Protein AF-A0A0R3MCL2-F1 (afdb_monomer_lite)

Organism: NCBI:txid722472

Structure (mmCIF, N/CA/C/O backbone):
data_AF-A0A0R3MCL2-F1
#
_entry.id   AF-A0A0R3MCL2-F1
#
loop_
_atom_site.group_PDB
_atom_site.id
_atom_site.type_symbol
_atom_site.label_atom_id
_atom_site.label_alt_id
_atom_site.label_comp_id
_atom_site.label_asym_id
_atom_site.label_entity_id
_atom_site.label_seq_id
_atom_site.pdbx_PDB_ins_code
_atom_site.Cartn_x
_atom_site.Cartn_y
_atom_site.Cartn_z
_atom_site.occupancy
_atom_site.B_iso_or_equiv
_atom_site.auth_seq_id
_atom_site.auth_comp_id
_atom_site.auth_asym_id
_atom_site.auth_atom_id
_atom_site.pdbx_PDB_model_num
ATOM 1 N N . MET A 1 1 ? 16.991 -19.448 0.692 1.00 24.95 1 MET A N 1
ATOM 2 C CA . MET A 1 1 ? 15.845 -19.066 1.542 1.00 24.95 1 MET A CA 1
ATOM 3 C C . MET A 1 1 ? 16.206 -17.739 2.185 1.00 24.95 1 MET A C 1
ATOM 5 O O . MET A 1 1 ? 17.147 -17.717 2.964 1.00 24.95 1 MET A O 1
ATOM 9 N N . TRP A 1 2 ? 15.559 -16.641 1.797 1.00 28.78 2 TRP A N 1
ATOM 10 C CA . TRP A 1 2 ? 15.834 -15.316 2.358 1.00 28.78 2 TRP A CA 1
ATOM 11 C C . TRP A 1 2 ? 14.589 -14.880 3.131 1.00 28.78 2 TRP A C 1
ATOM 13 O O . TRP A 1 2 ? 13.541 -14.664 2.535 1.00 28.78 2 TRP A O 1
ATOM 23 N N . ALA A 1 3 ? 14.677 -14.833 4.459 1.00 31.16 3 ALA A N 1
ATOM 24 C CA . ALA A 1 3 ? 13.615 -14.290 5.297 1.00 31.16 3 ALA A CA 1
ATOM 25 C C . ALA A 1 3 ? 13.837 -12.780 5.427 1.00 31.16 3 ALA A C 1
ATOM 27 O O . ALA A 1 3 ? 14.889 -12.356 5.909 1.00 31.16 3 ALA A O 1
ATOM 28 N N . TYR A 1 4 ? 12.871 -11.972 4.989 1.00 39.53 4 TYR A N 1
ATOM 29 C CA . TYR A 1 4 ? 12.877 -10.540 5.268 1.00 39.53 4 TYR A CA 1
ATOM 30 C C . TYR A 1 4 ? 12.605 -10.350 6.764 1.00 39.53 4 TYR A C 1
ATOM 32 O O . TYR A 1 4 ? 11.496 -10.591 7.231 1.00 39.53 4 TYR A O 1
ATOM 40 N N . ARG A 1 5 ? 13.638 -9.989 7.530 1.00 33.69 5 ARG A N 1
ATOM 41 C CA . ARG A 1 5 ? 13.553 -9.723 8.971 1.00 33.69 5 ARG A CA 1
ATOM 42 C C . ARG A 1 5 ? 13.703 -8.215 9.162 1.00 33.69 5 ARG A C 1
ATOM 44 O O . ARG A 1 5 ? 14.711 -7.670 8.708 1.00 33.69 5 ARG A O 1
ATOM 51 N N . SER A 1 6 ? 12.725 -7.536 9.767 1.00 37.50 6 SER A N 1
ATOM 52 C CA . SER A 1 6 ? 12.848 -6.101 10.057 1.00 37.50 6 SER A CA 1
ATOM 53 C C . SER A 1 6 ? 13.941 -5.860 11.114 1.00 37.50 6 SER A C 1
ATOM 55 O O . SER A 1 6 ? 13.970 -6.497 12.168 1.00 37.50 6 SER A O 1
ATOM 57 N N . GLY A 1 7 ? 14.920 -5.015 10.779 1.00 40.88 7 GLY A N 1
ATOM 58 C CA . GLY A 1 7 ? 16.130 -4.732 11.561 1.00 40.88 7 GLY A CA 1
ATOM 59 C C . GLY A 1 7 ? 17.170 -3.987 10.714 1.00 40.88 7 GLY A C 1
ATOM 60 O O . GLY A 1 7 ? 16.953 -3.781 9.524 1.00 40.88 7 GLY A O 1
ATOM 61 N N . GLN A 1 8 ? 18.309 -3.588 11.296 1.00 35.78 8 GLN A N 1
ATOM 62 C CA . GLN A 1 8 ? 19.406 -2.895 10.580 1.00 35.78 8 GLN A CA 1
ATOM 63 C C . GLN A 1 8 ? 19.911 -3.629 9.315 1.00 35.78 8 GLN A C 1
ATOM 65 O O . GLN A 1 8 ? 20.561 -2.998 8.486 1.00 35.78 8 GLN A O 1
ATOM 70 N N . ASP A 1 9 ? 19.537 -4.902 9.139 1.00 39.53 9 ASP A N 1
ATOM 71 C CA . ASP A 1 9 ? 19.929 -5.784 8.036 1.00 39.53 9 ASP A CA 1
ATOM 72 C C . ASP A 1 9 ? 18.785 -6.139 7.060 1.00 39.53 9 ASP A C 1
ATOM 74 O O . ASP A 1 9 ? 18.935 -7.040 6.232 1.00 39.53 9 ASP A O 1
ATOM 78 N N . SER A 1 10 ? 17.623 -5.472 7.122 1.00 44.84 10 SER A N 1
ATOM 79 C CA . SER A 1 10 ? 16.585 -5.669 6.099 1.00 44.84 10 SER A CA 1
ATOM 80 C C . SER A 1 10 ? 17.105 -5.190 4.740 1.00 44.84 10 SER A C 1
ATOM 82 O O . SER A 1 10 ? 17.538 -4.035 4.642 1.00 44.84 10 SER A O 1
ATOM 84 N N . PRO A 1 11 ? 17.068 -6.011 3.670 1.00 49.28 11 PRO A N 1
ATOM 85 C CA . PRO A 1 11 ? 17.478 -5.540 2.357 1.00 49.28 11 PRO A CA 1
ATOM 86 C C . PRO A 1 11 ? 16.621 -4.332 1.989 1.00 49.28 11 PRO A C 1
ATOM 88 O O . PRO A 1 11 ? 15.391 -4.384 2.053 1.00 49.28 11 PRO A O 1
ATOM 91 N N . GLN A 1 12 ? 17.283 -3.227 1.636 1.00 66.25 12 GLN A N 1
ATOM 92 C CA . GLN A 1 12 ? 16.587 -2.008 1.247 1.00 66.25 12 GLN A CA 1
ATOM 93 C C . GLN A 1 12 ? 15.578 -2.328 0.127 1.00 66.25 12 GLN A C 1
ATOM 95 O O . GLN A 1 12 ? 15.849 -3.207 -0.693 1.00 66.25 12 GLN A O 1
ATOM 100 N N . PRO A 1 13 ? 14.438 -1.625 0.043 1.00 68.94 13 PRO A N 1
ATOM 101 C CA . PRO A 1 13 ? 13.354 -1.918 -0.905 1.00 68.94 13 PRO A CA 1
ATOM 102 C C . PRO A 1 13 ? 13.840 -2.108 -2.343 1.00 68.94 13 PRO A C 1
ATOM 104 O O . PRO A 1 13 ? 13.400 -3.014 -3.044 1.00 68.94 13 PRO A O 1
ATOM 107 N N . VAL A 1 14 ? 14.824 -1.297 -2.738 1.00 72.56 14 VAL A N 1
ATOM 108 C CA . VAL A 1 14 ? 15.525 -1.375 -4.022 1.00 72.56 14 VAL A CA 1
ATOM 109 C C . VAL A 1 14 ? 16.235 -2.718 -4.215 1.00 72.56 14 VAL A C 1
ATOM 111 O O . VAL A 1 14 ? 16.124 -3.320 -5.277 1.00 72.56 14 VAL A O 1
ATOM 114 N N . ALA A 1 15 ? 16.955 -3.207 -3.203 1.00 72.19 15 ALA A N 1
ATOM 115 C CA . ALA A 1 15 ? 17.651 -4.488 -3.260 1.00 72.19 15 ALA A CA 1
ATOM 116 C C . ALA A 1 15 ? 16.665 -5.660 -3.355 1.00 72.19 15 ALA A C 1
ATOM 118 O O . ALA A 1 15 ? 16.878 -6.555 -4.166 1.00 72.19 15 ALA A O 1
ATOM 119 N N . ALA A 1 16 ? 15.567 -5.632 -2.593 1.00 72.94 16 ALA A N 1
ATOM 120 C CA . ALA A 1 16 ? 14.540 -6.673 -2.650 1.00 72.94 16 ALA A CA 1
ATOM 121 C C . ALA A 1 16 ? 13.877 -6.751 -4.038 1.00 72.94 16 ALA A C 1
ATOM 123 O O . ALA A 1 16 ? 13.824 -7.822 -4.640 1.00 72.94 16 ALA A O 1
ATOM 124 N N . VAL A 1 17 ? 13.444 -5.608 -4.582 1.00 74.88 17 VAL A N 1
ATOM 125 C CA . VAL A 1 17 ? 12.846 -5.535 -5.926 1.00 74.88 17 VAL A CA 1
ATOM 126 C C . VAL A 1 17 ? 13.866 -5.916 -7.004 1.00 74.88 17 VAL A C 1
ATOM 128 O O . VAL A 1 17 ? 13.544 -6.650 -7.936 1.00 74.88 17 VAL A O 1
ATOM 131 N N . ARG A 1 18 ? 15.128 -5.491 -6.877 1.00 80.69 18 ARG A N 1
ATOM 132 C CA . ARG A 1 18 ? 16.181 -5.884 -7.821 1.00 80.69 18 ARG A CA 1
ATOM 133 C C . ARG A 1 18 ? 16.399 -7.395 -7.817 1.00 80.69 18 ARG A C 1
ATOM 135 O O . ARG A 1 18 ? 16.460 -7.979 -8.890 1.00 80.69 18 ARG A O 1
ATOM 142 N N . LEU A 1 19 ? 16.497 -8.021 -6.641 1.00 77.12 19 LEU A N 1
ATOM 143 C CA . LEU A 1 19 ? 16.705 -9.467 -6.499 1.00 77.12 19 LEU A CA 1
ATOM 144 C C . LEU A 1 19 ? 15.541 -10.285 -7.067 1.00 77.12 19 LEU A C 1
ATOM 146 O O . LEU A 1 19 ? 15.783 -11.324 -7.672 1.00 77.12 19 LEU A O 1
ATOM 150 N N . ALA A 1 20 ? 14.304 -9.799 -6.948 1.00 74.94 20 ALA A N 1
ATOM 151 C CA . ALA A 1 20 ? 13.146 -10.437 -7.572 1.00 74.94 20 ALA A CA 1
ATOM 152 C C . ALA A 1 20 ? 13.234 -10.490 -9.106 1.00 74.94 20 ALA A C 1
ATOM 154 O O . ALA A 1 20 ? 12.692 -11.397 -9.712 1.00 74.94 20 ALA A O 1
ATOM 155 N N . GLY A 1 21 ? 13.987 -9.597 -9.753 1.00 76.06 21 GLY A N 1
ATOM 156 C CA . GLY A 1 21 ? 14.222 -9.691 -11.200 1.00 76.06 21 GLY A CA 1
ATOM 157 C C . GLY A 1 21 ? 15.037 -10.920 -11.628 1.00 76.06 21 GLY A C 1
ATOM 158 O O . GLY A 1 21 ? 15.077 -11.235 -12.813 1.00 76.06 21 GLY A O 1
ATOM 159 N N . TRP A 1 22 ? 15.689 -11.607 -10.683 1.00 75.12 22 TRP A N 1
ATOM 160 C CA . TRP A 1 22 ? 16.523 -12.786 -10.939 1.00 75.12 22 TRP A CA 1
ATOM 161 C C . TRP A 1 22 ? 15.763 -14.109 -10.768 1.00 75.12 22 TRP A C 1
ATOM 163 O O . TRP A 1 22 ? 16.343 -15.170 -11.000 1.00 75.12 22 TRP A O 1
ATOM 173 N N . SER A 1 23 ? 14.498 -14.076 -10.336 1.00 70.31 23 SER A N 1
ATOM 174 C CA . SER A 1 23 ? 13.636 -15.260 -10.285 1.00 70.31 23 SER A CA 1
ATOM 175 C C . SER A 1 23 ? 12.957 -15.516 -11.637 1.00 70.31 23 SER A C 1
ATOM 177 O O . SER A 1 23 ? 13.114 -14.761 -12.602 1.00 70.31 23 SER A O 1
ATOM 179 N N . TRP A 1 24 ? 12.197 -16.609 -11.726 1.00 58.78 24 TRP A N 1
ATOM 180 C CA . TRP A 1 24 ? 11.402 -16.933 -12.905 1.00 58.78 24 TRP A CA 1
ATOM 181 C C . TRP A 1 24 ? 9.947 -17.233 -12.510 1.00 58.78 24 TRP A C 1
ATOM 183 O O . TRP A 1 24 ? 9.725 -18.232 -11.818 1.00 58.78 24 TRP A O 1
ATOM 193 N N . PRO A 1 25 ? 8.955 -16.437 -12.964 1.00 71.06 25 PRO A N 1
ATOM 194 C CA . PRO A 1 25 ? 9.074 -15.214 -13.774 1.00 71.06 25 PRO A CA 1
ATOM 195 C C . PRO A 1 25 ? 9.399 -13.953 -12.938 1.00 71.06 25 PRO A C 1
ATOM 197 O O . PRO A 1 25 ? 8.593 -13.498 -12.131 1.00 71.06 25 PRO A O 1
ATOM 200 N N . GLY A 1 26 ? 10.558 -13.327 -13.181 1.00 78.06 26 GLY A N 1
ATOM 201 C CA . GLY A 1 26 ? 11.050 -12.209 -12.359 1.00 78.06 26 GLY A CA 1
ATOM 202 C C . GLY A 1 26 ? 10.246 -10.906 -12.442 1.00 78.06 26 GLY A C 1
ATOM 203 O O . GLY A 1 26 ? 10.186 -10.154 -11.472 1.00 78.06 26 GLY A O 1
ATOM 204 N N . ALA A 1 27 ? 9.581 -10.630 -13.569 1.00 81.56 27 ALA A N 1
ATOM 205 C CA . ALA A 1 27 ? 8.750 -9.430 -13.714 1.00 81.56 27 ALA A CA 1
ATOM 206 C C . ALA A 1 27 ? 7.495 -9.479 -12.823 1.00 81.56 27 ALA A C 1
ATOM 208 O O . ALA A 1 27 ? 7.149 -8.488 -12.178 1.00 81.56 27 ALA A O 1
ATOM 209 N N . ASP A 1 28 ? 6.845 -10.641 -12.739 1.00 80.50 28 ASP A N 1
ATOM 210 C CA . ASP A 1 28 ? 5.677 -10.829 -11.874 1.00 80.50 28 ASP A CA 1
ATOM 211 C C . ASP A 1 28 ? 6.069 -10.702 -10.404 1.00 80.50 28 ASP A C 1
ATOM 213 O O . ASP A 1 28 ? 5.355 -10.071 -9.615 1.00 80.50 28 ASP A O 1
ATOM 217 N N . ASP A 1 29 ? 7.249 -11.222 -10.066 1.00 79.56 29 ASP A N 1
ATOM 218 C CA . ASP A 1 29 ? 7.783 -11.153 -8.720 1.00 79.56 29 ASP A CA 1
ATOM 219 C C . ASP A 1 29 ? 8.123 -9.701 -8.317 1.00 79.56 29 ASP A C 1
ATOM 221 O O . ASP A 1 29 ? 7.756 -9.223 -7.238 1.00 79.56 29 ASP A O 1
ATOM 225 N N . GLN A 1 30 ? 8.735 -8.930 -9.219 1.00 83.62 30 GLN A N 1
ATOM 226 C CA . GLN A 1 30 ? 8.955 -7.493 -9.025 1.00 83.62 30 GLN A CA 1
ATOM 227 C C . GLN A 1 30 ? 7.644 -6.730 -8.822 1.00 83.62 30 GLN A C 1
ATOM 229 O O . GLN A 1 30 ? 7.525 -5.927 -7.891 1.00 83.62 30 GLN A O 1
ATOM 234 N N . ALA A 1 31 ? 6.645 -6.996 -9.663 1.00 85.81 31 ALA A N 1
ATOM 235 C CA . ALA A 1 31 ? 5.350 -6.338 -9.586 1.00 85.81 31 ALA A CA 1
ATOM 236 C C . ALA A 1 31 ? 4.621 -6.675 -8.277 1.00 85.81 31 ALA A C 1
ATOM 238 O O . ALA A 1 31 ? 4.026 -5.801 -7.646 1.00 85.81 31 ALA A O 1
ATOM 239 N N . ALA A 1 32 ? 4.677 -7.927 -7.825 1.00 81.31 32 ALA A N 1
ATOM 240 C CA . ALA A 1 32 ? 4.034 -8.332 -6.585 1.00 81.31 32 ALA A CA 1
ATOM 241 C C . ALA A 1 32 ? 4.710 -7.709 -5.349 1.00 81.31 32 ALA A C 1
ATOM 243 O O . ALA A 1 32 ? 4.002 -7.254 -4.448 1.00 81.31 32 ALA A O 1
ATOM 244 N N . LEU A 1 33 ? 6.041 -7.562 -5.340 1.00 78.81 33 LEU A N 1
ATOM 245 C CA . LEU A 1 33 ? 6.742 -6.822 -4.283 1.00 78.81 33 LEU A CA 1
ATOM 246 C C . LEU A 1 33 ? 6.409 -5.335 -4.267 1.00 78.81 33 LEU A C 1
ATOM 248 O O . LEU A 1 33 ? 6.171 -4.778 -3.195 1.00 78.81 33 LEU A O 1
ATOM 252 N N . LEU A 1 34 ? 6.345 -4.699 -5.437 1.00 84.19 34 LEU A N 1
ATOM 253 C CA . LEU A 1 34 ? 5.928 -3.302 -5.543 1.00 84.19 34 LEU A CA 1
ATOM 254 C C . LEU A 1 34 ? 4.514 -3.118 -4.980 1.00 84.19 34 LEU A C 1
ATOM 256 O O . LEU A 1 34 ? 4.290 -2.243 -4.145 1.00 84.19 34 LEU A O 1
ATOM 260 N N . ARG A 1 35 ? 3.567 -3.988 -5.357 1.00 86.50 35 ARG A N 1
ATOM 261 C CA . ARG A 1 35 ? 2.195 -3.947 -4.825 1.00 86.50 35 ARG A CA 1
ATOM 262 C C . ARG A 1 35 ? 2.146 -4.175 -3.313 1.00 86.50 35 ARG A C 1
ATOM 264 O O . ARG A 1 35 ? 1.411 -3.462 -2.631 1.00 86.50 35 ARG A O 1
ATOM 271 N N . ALA A 1 36 ? 2.938 -5.107 -2.781 1.00 79.06 36 ALA A N 1
ATOM 272 C CA . ALA A 1 36 ? 3.031 -5.350 -1.342 1.00 79.06 36 ALA A CA 1
ATOM 273 C C . ALA A 1 36 ? 3.560 -4.119 -0.587 1.00 79.06 36 ALA A C 1
ATOM 275 O O . ALA A 1 36 ? 2.983 -3.728 0.425 1.00 79.06 36 ALA A O 1
ATOM 276 N N . GLN A 1 37 ? 4.598 -3.455 -1.105 1.00 78.25 37 GLN A N 1
ATOM 277 C CA . GLN A 1 37 ? 5.137 -2.223 -0.518 1.00 78.25 37 GLN A CA 1
ATOM 278 C C . GLN A 1 37 ? 4.111 -1.085 -0.516 1.00 78.25 37 GLN A C 1
ATOM 280 O O . GLN A 1 37 ? 3.939 -0.410 0.503 1.00 78.25 37 GLN A O 1
ATOM 285 N N . ILE A 1 38 ? 3.392 -0.895 -1.627 1.00 85.31 38 ILE A N 1
ATOM 286 C CA . ILE A 1 38 ? 2.327 0.112 -1.725 1.00 85.31 38 ILE A CA 1
ATOM 287 C C . ILE A 1 38 ? 1.216 -0.200 -0.717 1.00 85.31 38 ILE A C 1
ATOM 289 O O . ILE A 1 38 ? 0.793 0.685 0.026 1.00 85.31 38 ILE A O 1
ATOM 293 N N . PHE A 1 39 ? 0.777 -1.457 -0.641 1.00 83.81 39 PHE A N 1
ATOM 294 C CA . PHE A 1 39 ? -0.249 -1.895 0.302 1.00 83.81 39 PHE A CA 1
ATOM 295 C C . PHE A 1 39 ? 0.159 -1.651 1.762 1.00 83.81 39 PHE A C 1
ATOM 297 O O . PHE A 1 39 ? -0.597 -1.030 2.509 1.00 83.81 39 PHE A O 1
ATOM 304 N N . SER A 1 40 ? 1.371 -2.050 2.159 1.00 77.38 40 SER A N 1
ATOM 305 C CA . SER A 1 40 ? 1.901 -1.804 3.506 1.00 77.38 40 SER A CA 1
ATOM 306 C C . SER A 1 40 ? 1.922 -0.316 3.865 1.00 77.38 40 SER A C 1
ATOM 308 O O . SER A 1 40 ? 1.626 0.049 5.005 1.00 77.38 40 SER A O 1
ATOM 310 N N . TRP A 1 41 ? 2.224 0.559 2.903 1.00 81.81 41 TRP A N 1
ATOM 311 C CA . TRP A 1 41 ? 2.152 2.004 3.108 1.00 81.81 41 TRP A CA 1
ATOM 312 C C . TRP A 1 41 ? 0.712 2.509 3.277 1.00 81.81 41 TRP A C 1
ATOM 314 O O . TRP A 1 41 ? 0.456 3.299 4.191 1.00 81.81 41 TRP A O 1
ATOM 324 N N . LEU A 1 42 ? -0.233 2.037 2.454 1.00 84.75 42 LEU A N 1
ATOM 325 C CA . LEU A 1 42 ? -1.640 2.455 2.519 1.00 84.75 42 LEU A CA 1
ATOM 326 C C . LEU A 1 42 ? -2.244 2.248 3.910 1.00 84.75 42 LEU A C 1
ATOM 328 O O . LEU A 1 42 ? -2.959 3.123 4.401 1.00 84.75 42 LEU A O 1
ATOM 332 N N . ILE A 1 43 ? -1.916 1.137 4.566 1.00 80.44 43 ILE A N 1
ATOM 333 C CA . ILE A 1 43 ? -2.492 0.772 5.865 1.00 80.44 43 ILE A CA 1
ATOM 334 C C . ILE A 1 43 ? -1.626 1.163 7.069 1.00 80.44 43 ILE A C 1
ATOM 336 O O . ILE A 1 43 ? -2.013 0.864 8.191 1.00 80.44 43 ILE A O 1
ATOM 340 N N . VAL A 1 44 ? -0.464 1.801 6.887 1.00 72.25 44 VAL A N 1
ATOM 341 C CA . VAL A 1 44 ? 0.537 1.994 7.966 1.00 72.25 44 VAL A CA 1
ATOM 342 C C . VAL A 1 44 ? 0.868 0.681 8.657 1.00 72.25 44 VAL A C 1
ATOM 344 O O . VAL A 1 44 ? 0.685 0.518 9.867 1.00 72.25 44 VAL A O 1
ATOM 347 N N . ALA A 1 45 ? 1.365 -0.273 7.877 1.00 60.66 45 ALA A N 1
ATOM 348 C CA . ALA A 1 45 ? 1.973 -1.448 8.466 1.00 60.66 45 ALA A CA 1
ATOM 349 C C . ALA A 1 45 ? 3.238 -1.021 9.232 1.00 60.66 45 ALA A C 1
ATOM 351 O O . ALA A 1 45 ? 4.203 -0.538 8.631 1.00 60.66 45 ALA A O 1
ATOM 352 N N . SER A 1 46 ? 3.207 -1.119 10.563 1.00 53.50 46 SER A N 1
ATOM 353 C CA . SER A 1 46 ? 4.276 -0.630 11.446 1.00 53.50 46 SER A CA 1
ATOM 354 C C . SER A 1 46 ? 5.163 -1.749 11.976 1.00 53.50 46 SER A C 1
ATOM 356 O O . SER A 1 46 ? 4.669 -2.825 12.308 1.00 53.50 46 SER A O 1
ATOM 358 N N . ASP A 1 47 ? 6.437 -1.424 12.184 1.00 50.09 47 ASP A N 1
ATOM 359 C CA . ASP A 1 47 ? 7.472 -2.318 12.721 1.00 50.09 47 ASP A CA 1
ATOM 360 C C . ASP A 1 47 ? 7.319 -2.630 14.230 1.00 50.09 47 ASP A C 1
ATOM 362 O O . ASP A 1 47 ? 7.891 -3.595 14.722 1.00 50.09 47 ASP A O 1
ATOM 366 N N . ASP A 1 48 ? 6.487 -1.889 14.980 1.00 41.84 48 ASP A N 1
ATOM 367 C CA . ASP A 1 48 ? 6.342 -2.052 16.446 1.00 41.84 48 ASP A CA 1
ATOM 368 C C . ASP A 1 48 ? 5.857 -3.459 16.885 1.00 41.84 48 ASP A C 1
ATOM 370 O O . ASP A 1 48 ? 5.920 -3.794 18.068 1.00 41.84 48 ASP A O 1
ATOM 374 N N . TYR A 1 49 ? 5.428 -4.302 15.933 1.00 45.47 49 TYR A N 1
ATOM 375 C CA . TYR A 1 49 ? 5.142 -5.735 16.105 1.00 45.47 49 TYR A CA 1
ATOM 376 C C . TYR A 1 49 ? 5.784 -6.635 15.024 1.00 45.47 49 TYR A C 1
ATOM 378 O O . TYR A 1 49 ? 5.487 -7.828 14.952 1.00 45.47 49 TYR A O 1
ATOM 386 N N . ALA A 1 50 ? 6.681 -6.120 14.177 1.00 37.91 50 ALA A N 1
ATOM 387 C CA . ALA A 1 50 ? 7.163 -6.822 12.980 1.00 37.91 50 ALA A CA 1
ATOM 388 C C . ALA A 1 50 ? 8.219 -7.914 13.225 1.00 37.91 50 ALA A C 1
ATOM 390 O O . ALA A 1 50 ? 8.770 -8.462 12.275 1.00 37.91 50 ALA A O 1
ATOM 391 N N . LYS A 1 51 ? 8.360 -8.391 14.470 1.00 37.94 51 LYS A N 1
ATOM 392 C CA . LYS A 1 51 ? 8.799 -9.783 14.678 1.00 37.94 51 LYS A CA 1
ATOM 393 C C . LYS A 1 51 ? 7.870 -10.791 13.987 1.00 37.94 51 LYS A C 1
ATOM 395 O O . LYS A 1 51 ? 8.312 -11.902 13.719 1.00 37.94 51 LYS A O 1
ATOM 400 N N . ASN A 1 52 ? 6.640 -10.382 13.670 1.00 32.91 52 ASN A N 1
ATOM 401 C CA . ASN A 1 52 ? 5.678 -11.199 12.946 1.00 32.91 52 ASN A CA 1
ATOM 402 C C . ASN A 1 52 ? 5.582 -10.835 11.452 1.00 32.91 52 ASN A C 1
ATOM 404 O O . ASN A 1 52 ? 5.245 -11.696 10.662 1.00 32.91 52 ASN A O 1
ATOM 408 N N . PHE A 1 53 ? 5.961 -9.632 10.997 1.00 35.78 53 PHE A N 1
ATOM 409 C CA . PHE A 1 53 ? 5.841 -9.280 9.572 1.00 35.78 53 PHE A CA 1
ATOM 410 C C . PHE A 1 53 ? 6.922 -9.986 8.736 1.00 35.78 53 PHE A C 1
ATOM 412 O O . PHE A 1 53 ? 8.028 -9.478 8.554 1.00 35.78 53 PHE A O 1
ATOM 419 N N . SER A 1 54 ? 6.596 -11.174 8.230 1.00 37.12 54 SER A N 1
ATOM 420 C CA . SER A 1 54 ? 7.458 -11.967 7.356 1.00 37.12 54 SER A CA 1
ATOM 421 C C . SER A 1 54 ? 6.839 -12.034 5.965 1.00 37.12 54 SER A C 1
ATOM 423 O O . SER A 1 54 ? 5.918 -12.811 5.726 1.00 37.12 54 SER A O 1
ATOM 425 N N . ILE A 1 55 ? 7.361 -11.249 5.019 1.00 40.59 55 ILE A N 1
ATOM 426 C CA . ILE A 1 55 ? 7.116 -11.521 3.597 1.00 40.59 55 ILE A CA 1
ATOM 427 C C . ILE A 1 55 ? 8.120 -12.597 3.184 1.00 40.59 55 ILE A C 1
ATOM 429 O O . ILE A 1 55 ? 9.320 -12.334 3.062 1.00 40.59 55 ILE A O 1
ATOM 433 N N . PHE A 1 56 ? 7.641 -13.825 3.001 1.00 34.72 56 PHE A N 1
ATOM 434 C CA . PHE A 1 56 ? 8.468 -14.943 2.547 1.00 34.72 56 PHE A CA 1
ATOM 435 C C . PHE A 1 56 ? 8.649 -14.907 1.030 1.00 34.72 56 PHE A C 1
ATOM 437 O O . PHE A 1 56 ? 7.985 -15.616 0.289 1.00 34.72 56 PHE A O 1
ATOM 444 N N . ILE A 1 57 ? 9.589 -14.102 0.547 1.00 39.09 57 ILE A N 1
ATOM 445 C CA . ILE A 1 57 ? 9.916 -14.059 -0.882 1.00 39.09 57 ILE A CA 1
ATOM 446 C C . ILE A 1 57 ? 10.782 -15.283 -1.206 1.00 39.09 57 ILE A C 1
ATOM 448 O O . ILE A 1 57 ? 11.985 -15.302 -0.926 1.00 39.09 57 ILE A O 1
ATOM 452 N N . THR A 1 58 ? 10.180 -16.342 -1.747 1.00 33.56 58 THR A N 1
ATOM 453 C CA . THR A 1 58 ? 10.944 -17.495 -2.246 1.00 33.56 58 THR A CA 1
ATOM 454 C C . THR A 1 58 ? 11.248 -17.333 -3.740 1.00 33.56 58 THR A C 1
ATOM 456 O O . THR A 1 58 ? 10.453 -16.721 -4.444 1.00 33.56 58 THR A O 1
ATOM 459 N N . PRO A 1 59 ? 12.369 -17.879 -4.260 1.00 33.72 59 PRO A N 1
ATOM 460 C CA . PRO A 1 59 ? 12.707 -17.811 -5.690 1.00 33.72 59 PRO A CA 1
ATOM 461 C C . PRO A 1 59 ? 11.742 -18.565 -6.624 1.00 33.72 59 PRO A C 1
ATOM 463 O O . PRO A 1 59 ? 11.965 -18.586 -7.831 1.00 33.72 59 PRO A O 1
ATOM 466 N N . ALA A 1 60 ? 10.725 -19.230 -6.072 1.00 37.25 60 ALA A N 1
ATOM 467 C CA . ALA A 1 60 ? 9.749 -20.027 -6.794 1.00 37.25 60 ALA A CA 1
ATOM 468 C C . ALA A 1 60 ? 8.362 -19.403 -6.596 1.00 37.25 60 ALA A C 1
ATOM 470 O O . ALA A 1 60 ? 7.633 -19.794 -5.692 1.00 37.25 60 ALA A O 1
ATOM 471 N N . ALA A 1 61 ? 8.035 -18.437 -7.456 1.00 40.72 61 ALA A N 1
ATOM 472 C CA . ALA A 1 61 ? 6.733 -17.789 -7.598 1.00 40.72 61 ALA A CA 1
ATOM 473 C C . ALA A 1 61 ? 6.216 -17.002 -6.375 1.00 40.72 61 ALA A C 1
ATOM 4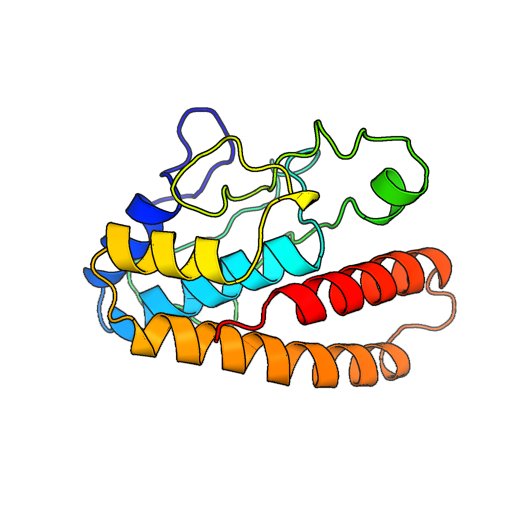75 O O . ALA A 1 61 ? 5.925 -17.549 -5.308 1.00 40.72 61 ALA A O 1
ATOM 476 N N . LEU A 1 62 ? 5.944 -15.709 -6.577 1.00 49.38 62 LEU A N 1
ATOM 477 C CA . LEU A 1 62 ? 4.977 -14.972 -5.764 1.00 49.38 62 LEU A CA 1
ATOM 478 C C . LEU A 1 62 ? 3.564 -15.531 -5.982 1.00 49.38 62 LEU A C 1
ATOM 480 O O . LEU A 1 62 ? 2.762 -15.006 -6.751 1.00 49.38 62 LEU A O 1
ATOM 484 N N . SER A 1 63 ? 3.241 -16.611 -5.270 1.00 43.34 63 SER A N 1
ATOM 485 C CA . SER A 1 63 ? 1.848 -16.994 -5.050 1.00 43.34 63 SER A CA 1
ATOM 486 C C . SER A 1 63 ? 1.165 -15.944 -4.164 1.00 43.34 63 SER A C 1
ATOM 488 O O . SER A 1 63 ? 1.781 -15.349 -3.270 1.00 43.34 63 SER A O 1
ATOM 490 N N . SER A 1 64 ? -0.124 -15.717 -4.420 1.00 42.06 64 SER A N 1
ATOM 491 C CA . SER A 1 64 ? -1.032 -14.805 -3.703 1.00 42.06 64 SER A CA 1
ATOM 492 C C . SER A 1 64 ? -1.072 -14.988 -2.182 1.00 42.06 64 SER A C 1
ATOM 494 O O . SER A 1 64 ? -1.622 -14.139 -1.483 1.00 42.06 64 SER A O 1
ATOM 496 N N . ASP A 1 65 ? -0.469 -16.058 -1.674 1.00 40.94 65 ASP A N 1
ATOM 497 C CA . ASP A 1 65 ? -0.623 -16.538 -0.308 1.00 40.94 65 ASP A CA 1
ATOM 498 C C . ASP A 1 65 ? 0.483 -16.021 0.626 1.00 40.94 65 ASP A C 1
ATOM 500 O O . ASP A 1 65 ? 0.517 -16.363 1.791 1.00 40.94 65 ASP A O 1
ATOM 504 N N . THR A 1 66 ? 1.396 -15.169 0.158 1.00 53.06 66 THR A N 1
ATOM 505 C CA . THR A 1 66 ? 2.682 -14.920 0.843 1.00 53.06 66 THR A CA 1
ATOM 506 C C . THR A 1 66 ? 2.681 -13.745 1.848 1.00 53.06 66 THR A C 1
ATOM 508 O O . THR A 1 66 ? 3.680 -13.506 2.532 1.00 53.06 66 THR A O 1
ATOM 511 N N . LEU A 1 67 ? 1.583 -12.987 1.969 1.00 56.00 67 LEU A N 1
ATOM 512 C CA . LEU A 1 67 ? 1.460 -11.894 2.948 1.00 56.00 67 LEU A CA 1
ATOM 513 C C . LEU A 1 67 ? 0.807 -12.393 4.241 1.00 56.00 67 LEU A C 1
ATOM 515 O O . LEU A 1 67 ? -0.415 -12.365 4.376 1.00 56.00 67 LEU A O 1
ATOM 519 N N . TYR A 1 68 ? 1.625 -12.806 5.205 1.00 55.66 68 TYR A N 1
ATOM 520 C CA . TYR A 1 68 ? 1.164 -13.163 6.547 1.00 55.66 68 TYR A CA 1
ATOM 521 C C . TYR A 1 68 ? 1.511 -12.067 7.558 1.00 55.66 68 TYR A C 1
ATOM 523 O O . TYR A 1 68 ? 2.394 -11.241 7.320 1.00 55.66 68 TYR A O 1
ATOM 531 N N . ASP A 1 69 ? 0.791 -12.051 8.683 1.00 56.84 69 ASP A N 1
ATOM 532 C CA . ASP A 1 69 ? 1.083 -11.188 9.836 1.00 56.84 69 ASP A CA 1
ATOM 533 C C . ASP A 1 69 ? 1.123 -9.680 9.530 1.00 56.84 69 ASP A C 1
ATOM 535 O O . ASP A 1 69 ? 1.898 -8.899 10.092 1.00 56.84 69 ASP A O 1
ATOM 539 N N . VAL A 1 70 ? 0.227 -9.242 8.645 1.00 66.62 70 VAL A N 1
ATOM 540 C CA . VAL A 1 70 ? 0.006 -7.826 8.361 1.00 66.62 70 VAL A CA 1
ATOM 541 C C . VAL A 1 70 ? -0.761 -7.183 9.519 1.00 66.62 70 VAL A C 1
ATOM 543 O O . VAL A 1 70 ? -1.936 -7.469 9.737 1.00 66.62 70 VAL A O 1
ATOM 546 N N . LEU A 1 71 ? -0.114 -6.258 10.228 1.00 68.75 71 LEU A N 1
ATOM 547 C CA . LEU A 1 71 ? -0.727 -5.449 11.283 1.00 68.75 71 LEU A CA 1
ATOM 548 C C . LEU A 1 71 ? -0.604 -3.964 10.961 1.00 68.75 71 LEU A C 1
ATOM 550 O O . LEU A 1 71 ? 0.407 -3.519 10.428 1.00 68.75 71 LEU A O 1
ATOM 554 N N . THR A 1 72 ? -1.619 -3.187 11.330 1.00 75.75 72 THR A N 1
ATOM 555 C CA . THR A 1 72 ? -1.647 -1.727 11.177 1.00 75.75 72 THR A CA 1
ATOM 556 C C . THR A 1 72 ? -1.469 -1.035 12.524 1.00 75.75 72 THR A C 1
ATOM 558 O O . THR A 1 72 ? -2.093 -1.421 13.512 1.00 75.75 72 THR A O 1
ATOM 561 N N . ALA A 1 73 ? -0.667 0.032 12.5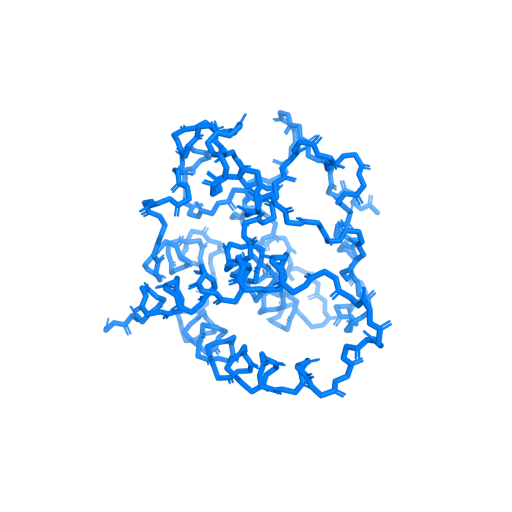64 1.00 76.19 73 ALA A N 1
ATOM 562 C CA . ALA A 1 73 ? -0.633 0.939 13.716 1.00 76.19 73 ALA A CA 1
ATOM 563 C C . ALA A 1 73 ? -1.479 2.200 13.533 1.00 76.19 73 ALA A C 1
ATOM 565 O O . ALA A 1 73 ? -1.376 3.124 14.342 1.00 76.19 73 ALA A O 1
ATOM 566 N N . GLN A 1 74 ? -2.327 2.256 12.504 1.00 81.06 74 GLN A N 1
ATOM 567 C CA . GLN A 1 74 ? -3.155 3.428 12.236 1.00 81.06 74 GLN A CA 1
ATOM 568 C C . GLN A 1 74 ? -4.012 3.855 13.447 1.00 81.06 74 GLN A C 1
ATOM 570 O O . GLN A 1 74 ? -3.959 5.037 13.783 1.00 81.06 74 GLN A O 1
ATOM 575 N N . PRO A 1 75 ? -4.679 2.953 14.199 1.00 83.38 75 PRO A N 1
ATOM 576 C CA . PRO A 1 75 ? -5.463 3.373 15.365 1.00 83.38 75 PRO A CA 1
ATOM 577 C C . PRO A 1 75 ? -4.617 4.017 16.471 1.00 83.38 75 PRO A C 1
ATOM 579 O O . PRO A 1 75 ? -5.027 4.995 17.094 1.00 83.38 75 PRO A O 1
ATOM 582 N N . ARG A 1 76 ? -3.399 3.506 16.700 1.00 76.81 76 ARG A N 1
ATOM 583 C CA . ARG A 1 76 ? -2.458 4.073 17.683 1.00 76.81 76 ARG A CA 1
ATOM 584 C C . ARG A 1 76 ? -1.901 5.415 17.215 1.00 76.81 76 ARG A C 1
ATOM 586 O O . ARG A 1 76 ? -1.653 6.295 18.039 1.00 76.81 76 ARG A O 1
ATOM 593 N N . LEU A 1 77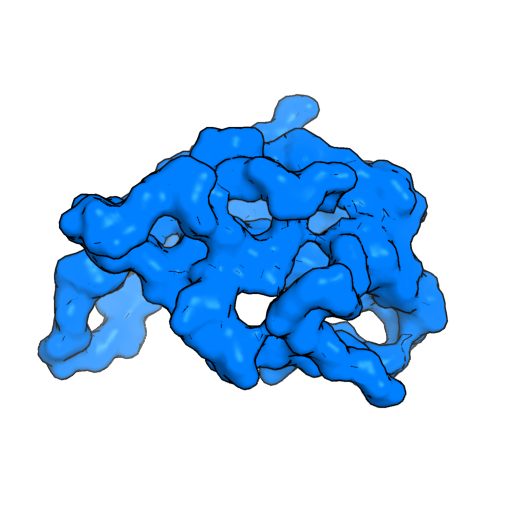 ? -1.703 5.566 15.905 1.00 76.56 77 LEU A N 1
ATOM 594 C CA . LEU A 1 77 ? -1.292 6.820 15.282 1.00 76.56 77 LEU A CA 1
ATOM 595 C C . LEU A 1 77 ? -2.376 7.891 15.442 1.00 76.56 77 LEU A C 1
ATOM 597 O O . LEU A 1 77 ? -2.058 9.010 15.838 1.00 76.56 77 LEU A O 1
ATOM 601 N N . ASP A 1 78 ? -3.638 7.539 15.195 1.00 80.81 78 ASP A N 1
ATOM 602 C CA . ASP A 1 78 ? -4.782 8.446 15.344 1.00 80.81 78 ASP A CA 1
ATOM 603 C C . ASP A 1 78 ? -4.992 8.854 16.806 1.00 80.81 78 ASP A C 1
ATOM 605 O O . ASP A 1 78 ? -5.261 10.018 17.096 1.00 80.81 78 ASP A O 1
ATOM 609 N N . ALA A 1 79 ? -4.773 7.925 17.741 1.00 80.06 79 ALA A N 1
ATOM 610 C CA . ALA A 1 79 ? -4.805 8.189 19.178 1.00 80.06 79 ALA A CA 1
ATOM 611 C C . ALA A 1 79 ? -3.590 8.992 19.697 1.00 80.06 79 ALA A C 1
ATOM 613 O O . ALA A 1 79 ? -3.487 9.231 20.899 1.00 80.06 79 ALA A O 1
ATOM 614 N N . GLY A 1 80 ? -2.634 9.364 18.834 1.00 73.81 80 GLY A N 1
ATOM 615 C CA . GLY A 1 80 ? -1.419 10.092 19.219 1.00 73.81 80 GLY A CA 1
ATOM 616 C C . GLY A 1 80 ? -0.446 9.292 20.095 1.00 73.81 80 GLY A C 1
ATOM 617 O O . GLY A 1 80 ? 0.519 9.852 20.611 1.00 73.81 80 GLY A O 1
ATOM 618 N N . GLN A 1 81 ? -0.672 7.984 20.253 1.00 71.25 81 GLN A N 1
ATOM 619 C CA . GLN A 1 81 ? 0.151 7.086 21.071 1.00 71.25 81 GLN A CA 1
ATOM 620 C C . GLN A 1 81 ? 1.491 6.756 20.407 1.00 71.25 81 GLN A C 1
ATOM 622 O O . GLN A 1 81 ? 2.430 6.337 21.080 1.00 71.25 81 GLN A O 1
ATOM 627 N N . ILE A 1 82 ? 1.576 6.940 19.089 1.00 68.75 82 ILE A N 1
ATOM 628 C CA . ILE A 1 82 ? 2.825 6.931 18.332 1.00 68.75 82 ILE A CA 1
ATOM 629 C C . ILE A 1 82 ? 2.937 8.232 17.542 1.00 68.75 82 ILE A C 1
ATOM 631 O O . ILE A 1 82 ? 1.971 8.713 16.948 1.00 68.75 82 ILE A O 1
ATOM 635 N N . GLN A 1 83 ? 4.124 8.836 17.530 1.00 60.59 83 GLN A N 1
ATOM 636 C CA . GLN A 1 83 ? 4.319 10.080 16.795 1.00 60.59 83 GLN A CA 1
ATOM 637 C C . GLN A 1 83 ? 4.409 9.796 15.294 1.00 60.59 83 GLN A C 1
ATOM 639 O O . GLN A 1 83 ? 5.278 9.049 14.848 1.00 60.59 83 GLN A O 1
ATOM 644 N N . ARG A 1 84 ? 3.616 10.513 14.487 1.00 56.47 84 ARG A N 1
ATOM 645 C CA . ARG A 1 84 ? 3.633 10.455 13.007 1.00 56.47 84 ARG A CA 1
ATOM 646 C C . ARG A 1 84 ? 5.022 10.656 12.383 1.00 56.47 84 ARG A C 1
ATOM 648 O O . ARG A 1 84 ? 5.264 10.246 11.253 1.00 56.47 84 ARG A O 1
ATOM 655 N N . LYS A 1 85 ? 5.933 11.318 13.108 1.00 49.66 85 LYS A N 1
ATOM 656 C CA . LYS A 1 85 ? 7.329 11.563 12.707 1.00 49.66 85 LYS A CA 1
ATOM 657 C C . LYS A 1 85 ? 8.291 10.418 13.062 1.00 49.66 85 LYS A C 1
ATOM 659 O O . LYS A 1 85 ? 9.419 10.457 12.582 1.00 49.66 85 LYS A O 1
ATOM 664 N N . GLN A 1 86 ? 7.873 9.464 13.889 1.00 48.50 86 GLN A N 1
ATOM 665 C CA . GLN A 1 86 ? 8.681 8.349 14.397 1.00 48.50 86 GLN A CA 1
ATOM 666 C C . GLN A 1 86 ? 8.203 6.984 13.884 1.00 48.50 86 GLN A C 1
ATOM 668 O O . GLN A 1 86 ? 8.966 6.026 13.951 1.00 48.50 86 GLN A O 1
ATOM 673 N N . THR A 1 87 ? 6.986 6.887 13.333 1.00 52.06 87 THR A N 1
ATOM 674 C CA . THR A 1 87 ? 6.479 5.640 12.745 1.00 52.06 87 THR A CA 1
ATOM 675 C C . THR A 1 87 ? 7.285 5.267 11.499 1.00 52.06 87 THR A C 1
ATOM 677 O O . THR A 1 87 ? 7.163 5.907 10.450 1.00 52.06 87 THR A O 1
ATOM 680 N N . LYS A 1 88 ? 8.115 4.228 11.626 1.00 52.31 88 LYS A N 1
ATOM 681 C CA . LYS A 1 88 ? 8.792 3.565 10.508 1.00 52.31 88 LYS A CA 1
ATOM 682 C C . LYS A 1 88 ? 7.863 2.494 9.935 1.00 52.31 88 LYS A C 1
ATOM 684 O O . LYS A 1 88 ? 7.183 1.791 10.684 1.00 52.31 88 LYS A O 1
ATOM 689 N N . LEU A 1 89 ? 7.811 2.397 8.612 1.00 53.53 89 LEU A N 1
ATOM 690 C CA . LEU A 1 89 ? 7.130 1.291 7.939 1.00 53.53 89 LEU A CA 1
ATOM 691 C C . LEU A 1 89 ? 7.918 -0.006 8.161 1.00 53.53 89 LEU A C 1
ATOM 693 O O . LEU A 1 89 ? 9.147 0.035 8.208 1.00 53.53 89 LEU A O 1
ATOM 697 N N . ALA A 1 90 ? 7.222 -1.144 8.226 1.00 49.00 90 ALA A N 1
ATOM 698 C CA . ALA A 1 90 ? 7.858 -2.470 8.278 1.00 49.00 90 ALA A CA 1
ATOM 699 C C . ALA A 1 90 ? 8.754 -2.750 7.045 1.00 49.00 90 ALA A C 1
ATOM 701 O O . ALA A 1 90 ? 9.725 -3.502 7.113 1.00 49.00 90 ALA A O 1
ATOM 702 N N . MET A 1 91 ? 8.466 -2.087 5.920 1.00 51.78 91 MET A N 1
ATOM 703 C CA . MET A 1 91 ? 9.355 -1.971 4.766 1.00 51.78 91 MET A CA 1
ATOM 704 C C . MET A 1 91 ? 9.602 -0.499 4.474 1.00 51.78 91 MET A C 1
ATOM 706 O O . MET A 1 91 ? 8.645 0.262 4.342 1.00 51.78 91 MET A O 1
ATOM 710 N N . SER A 1 92 ? 10.865 -0.081 4.349 1.00 51.34 92 SER A N 1
ATOM 711 C CA . SER A 1 92 ? 11.162 1.269 3.857 1.00 51.34 92 SER A CA 1
ATOM 712 C C . SER A 1 92 ? 10.452 1.506 2.511 1.00 51.34 92 SER A C 1
ATOM 714 O O . SER A 1 92 ? 10.180 0.570 1.765 1.00 51.34 92 SER A O 1
ATOM 716 N N . VAL A 1 93 ? 10.117 2.750 2.189 1.00 52.41 93 VAL A N 1
ATOM 717 C CA . VAL A 1 93 ? 9.548 3.110 0.882 1.00 52.41 93 VAL A CA 1
ATOM 718 C C . VAL A 1 93 ? 10.389 4.237 0.313 1.00 52.41 93 VAL A C 1
ATOM 720 O O . VAL A 1 93 ? 10.758 5.136 1.058 1.00 52.41 93 VAL A O 1
ATOM 723 N N . GLY A 1 94 ? 10.692 4.193 -0.983 1.00 46.88 94 GLY A N 1
ATOM 724 C CA . GLY A 1 94 ? 11.612 5.114 -1.649 1.00 46.88 94 GLY A CA 1
ATOM 725 C C . GLY A 1 94 ? 13.067 4.640 -1.627 1.00 46.88 94 GLY A C 1
ATOM 726 O O . GLY A 1 94 ? 13.388 3.525 -1.216 1.00 46.88 94 GLY A O 1
ATOM 727 N N . THR A 1 95 ? 13.963 5.521 -2.063 1.00 46.62 95 THR A N 1
ATOM 728 C CA . THR A 1 95 ? 15.424 5.318 -2.054 1.00 46.62 95 THR A CA 1
ATOM 729 C C . THR A 1 95 ? 16.079 5.694 -0.723 1.00 46.62 95 THR A C 1
ATOM 731 O O . THR A 1 95 ? 17.287 5.545 -0.566 1.00 46.62 95 THR A O 1
ATOM 734 N N . ASN A 1 96 ? 15.297 6.178 0.247 1.00 50.41 96 ASN A N 1
ATOM 735 C CA . ASN A 1 96 ? 15.781 6.579 1.560 1.00 50.41 96 ASN A CA 1
ATOM 736 C C . ASN A 1 96 ? 15.014 5.840 2.665 1.00 50.41 96 ASN A C 1
ATOM 738 O O . ASN A 1 96 ? 13.793 5.929 2.768 1.00 50.41 96 ASN A O 1
ATOM 742 N N . ILE A 1 97 ? 15.747 5.164 3.550 1.00 49.44 97 ILE A N 1
ATOM 743 C CA . ILE A 1 97 ? 15.203 4.454 4.718 1.00 49.44 97 ILE A CA 1
ATOM 744 C C . ILE A 1 97 ? 14.530 5.381 5.752 1.00 49.44 97 ILE A C 1
ATOM 746 O O . ILE A 1 97 ? 13.899 4.906 6.695 1.00 49.44 97 ILE A O 1
ATOM 750 N N . HIS A 1 98 ? 14.666 6.703 5.600 1.00 48.16 98 HIS A N 1
ATOM 751 C CA . HIS A 1 98 ? 14.171 7.716 6.535 1.00 48.16 98 HIS A CA 1
ATOM 752 C C . HIS A 1 98 ? 12.861 8.394 6.122 1.00 48.16 98 HIS A C 1
ATOM 754 O O . HIS A 1 98 ? 12.411 9.292 6.843 1.00 48.16 98 HIS A O 1
ATOM 760 N N . TYR A 1 99 ? 12.241 8.017 4.997 1.00 51.50 99 TYR A N 1
ATOM 761 C CA . TYR A 1 99 ? 10.964 8.624 4.627 1.00 51.50 99 TYR A CA 1
ATOM 762 C C . TYR A 1 99 ? 9.913 8.357 5.703 1.00 51.50 99 TYR A C 1
ATOM 764 O O . TYR A 1 99 ? 9.584 7.219 6.039 1.00 51.50 99 TYR A O 1
ATOM 772 N N . LYS A 1 100 ? 9.366 9.443 6.251 1.00 63.50 100 LYS A N 1
ATOM 773 C CA . LYS A 1 100 ? 8.211 9.368 7.143 1.00 63.50 100 LYS A CA 1
ATOM 774 C C . LYS A 1 100 ? 7.000 8.996 6.304 1.00 63.50 100 LYS A C 1
ATOM 776 O O . LYS A 1 100 ? 6.857 9.487 5.190 1.00 63.50 100 LYS A O 1
ATOM 781 N N . ILE A 1 101 ? 6.068 8.233 6.869 1.00 63.50 101 ILE A N 1
ATOM 782 C CA . ILE A 1 101 ? 4.827 7.816 6.186 1.00 63.50 101 ILE A CA 1
ATOM 783 C C . ILE A 1 101 ? 4.092 8.996 5.536 1.00 63.50 101 ILE A C 1
ATOM 785 O O . ILE A 1 101 ? 3.522 8.857 4.459 1.00 63.50 101 ILE A O 1
ATOM 789 N N . ALA A 1 102 ? 4.124 10.164 6.184 1.00 64.19 102 ALA A N 1
ATOM 790 C CA . ALA A 1 102 ? 3.488 11.389 5.703 1.00 64.19 102 ALA A CA 1
ATOM 791 C C . ALA A 1 102 ? 4.178 12.047 4.492 1.00 64.19 102 ALA A C 1
ATOM 793 O O . ALA A 1 102 ? 3.603 12.952 3.904 1.00 64.19 102 ALA A O 1
ATOM 794 N N . GLN A 1 103 ? 5.411 11.653 4.175 1.00 69.94 103 GLN A N 1
ATOM 795 C CA . GLN A 1 103 ? 6.218 12.200 3.079 1.00 69.94 103 GLN A CA 1
ATOM 796 C C . GLN A 1 103 ? 6.229 11.288 1.852 1.00 69.94 103 GLN A C 1
ATOM 798 O O . GLN A 1 103 ? 6.706 11.709 0.806 1.00 69.94 103 GLN A O 1
ATOM 803 N N . VAL A 1 104 ? 5.735 10.057 1.991 1.00 76.75 104 VAL A N 1
ATOM 804 C CA . VAL A 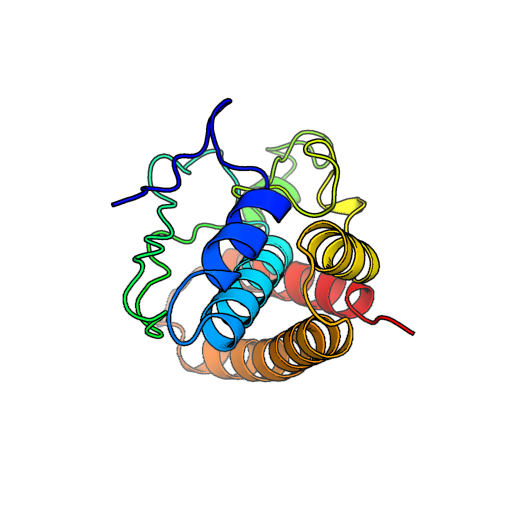1 104 ? 5.646 9.090 0.901 1.00 76.75 104 VAL A CA 1
ATOM 805 C C . VAL A 1 104 ? 4.432 9.417 0.032 1.00 76.75 104 VAL A C 1
ATOM 807 O O . VAL A 1 104 ? 3.350 9.716 0.533 1.00 76.75 104 VAL A O 1
ATOM 810 N N . ASP A 1 105 ? 4.636 9.340 -1.275 1.00 83.38 105 ASP A N 1
ATOM 811 C CA . ASP A 1 105 ? 3.658 9.536 -2.343 1.00 83.38 105 ASP A CA 1
ATOM 812 C C . ASP A 1 105 ? 4.043 8.630 -3.532 1.00 83.38 105 ASP A C 1
ATOM 814 O O . ASP A 1 105 ? 5.088 7.964 -3.498 1.00 83.38 105 ASP A O 1
ATOM 818 N N . GLY A 1 106 ? 3.232 8.617 -4.592 1.00 84.94 106 GLY A N 1
ATOM 819 C CA . GLY A 1 106 ? 3.450 7.755 -5.756 1.00 84.94 106 GLY A CA 1
ATOM 820 C C . GLY A 1 106 ? 4.840 7.864 -6.413 1.00 84.94 106 GLY A C 1
ATOM 821 O O . GLY A 1 106 ? 5.374 6.857 -6.886 1.00 84.94 106 GLY A O 1
ATOM 822 N N . ARG A 1 107 ? 5.499 9.035 -6.379 1.00 86.00 107 ARG A N 1
ATOM 823 C CA . ARG A 1 107 ? 6.818 9.230 -7.017 1.00 86.00 107 ARG A CA 1
ATOM 824 C C . ARG A 1 107 ? 7.929 8.437 -6.332 1.00 86.00 107 ARG A C 1
ATOM 826 O O . ARG A 1 107 ? 8.913 8.082 -6.971 1.00 86.00 107 ARG A O 1
ATOM 833 N N . HIS A 1 108 ? 7.772 8.119 -5.050 1.00 85.38 108 HIS A N 1
ATOM 834 C CA . HIS A 1 108 ? 8.772 7.364 -4.295 1.00 85.38 108 HIS A CA 1
ATOM 835 C C . HIS A 1 108 ? 8.797 5.889 -4.710 1.00 85.38 108 HIS A C 1
ATOM 837 O O . HIS A 1 108 ? 9.856 5.267 -4.706 1.00 85.38 108 HIS A O 1
ATOM 843 N N . PHE A 1 109 ? 7.659 5.334 -5.135 1.00 87.06 109 PHE A N 1
ATOM 844 C CA . PHE A 1 109 ? 7.618 3.990 -5.713 1.00 87.06 109 PHE A CA 1
ATOM 845 C C . PHE A 1 109 ? 8.259 3.959 -7.104 1.00 87.06 109 PHE A C 1
ATOM 847 O O . PHE A 1 109 ? 8.984 3.014 -7.411 1.00 87.06 109 PHE A O 1
ATOM 854 N N . LEU A 1 110 ? 8.093 5.020 -7.908 1.00 89.00 110 LEU A N 1
ATOM 855 C CA . LEU A 1 110 ? 8.845 5.166 -9.162 1.00 89.00 110 LEU A CA 1
ATOM 856 C C . LEU A 1 110 ? 10.358 5.190 -8.920 1.00 89.00 110 LEU A C 1
ATOM 858 O O . LEU A 1 110 ? 11.084 4.494 -9.621 1.00 89.00 110 LEU A O 1
ATOM 862 N N . GLN A 1 111 ? 10.825 5.919 -7.900 1.00 85.44 111 GLN A N 1
ATOM 863 C CA . GLN A 1 111 ? 12.245 5.950 -7.527 1.00 85.44 111 GLN A CA 1
ATOM 864 C C . GLN A 1 111 ? 12.775 4.570 -7.111 1.00 85.44 111 GLN A C 1
ATOM 866 O O . GLN A 1 111 ? 13.914 4.235 -7.431 1.00 85.44 111 GLN A O 1
ATOM 871 N N . ILE A 1 112 ? 11.968 3.754 -6.415 1.00 82.06 112 ILE A N 1
ATOM 872 C CA . ILE A 1 112 ? 12.339 2.364 -6.098 1.00 82.06 112 ILE A CA 1
ATOM 873 C C . ILE A 1 112 ? 12.525 1.567 -7.384 1.00 82.06 112 ILE A C 1
ATOM 875 O O . ILE A 1 112 ? 13.551 0.909 -7.541 1.00 82.06 112 ILE A O 1
ATOM 879 N N . GLY A 1 113 ? 11.544 1.622 -8.289 1.00 85.88 113 GLY A N 1
ATOM 880 C CA . GLY A 1 113 ? 11.593 0.887 -9.548 1.00 85.88 113 GLY A CA 1
ATOM 881 C C . GLY A 1 113 ? 12.785 1.295 -10.408 1.00 85.88 113 GLY A C 1
ATOM 882 O O . GLY A 1 113 ? 13.547 0.432 -10.833 1.00 85.88 113 GLY A O 1
ATOM 883 N N . GLU A 1 114 ? 13.010 2.599 -10.573 1.00 87.06 114 GLU A N 1
ATOM 884 C CA . GLU A 1 114 ? 14.161 3.149 -11.296 1.00 87.06 114 GLU A CA 1
ATOM 885 C C . GLU A 1 114 ? 15.484 2.655 -10.699 1.00 87.06 114 GLU A C 1
ATOM 887 O O . GLU A 1 114 ? 16.306 2.065 -11.401 1.00 87.06 114 GLU A O 1
ATOM 892 N N . ALA A 1 115 ? 15.665 2.800 -9.383 1.00 83.00 115 ALA A N 1
ATOM 893 C CA . ALA A 1 115 ? 16.872 2.337 -8.709 1.00 83.00 115 ALA A CA 1
ATOM 894 C C . ALA A 1 115 ? 17.033 0.807 -8.775 1.00 83.00 115 ALA A C 1
ATOM 896 O O . ALA A 1 115 ? 18.156 0.302 -8.749 1.00 83.00 115 ALA A O 1
ATOM 897 N N . ALA A 1 116 ? 15.941 0.047 -8.862 1.00 83.25 116 ALA A N 1
ATOM 898 C CA . ALA A 1 116 ? 15.959 -1.409 -8.967 1.00 83.25 116 ALA A CA 1
ATOM 899 C C . ALA A 1 116 ? 16.134 -1.924 -10.409 1.00 83.25 116 ALA A C 1
ATOM 901 O O . ALA A 1 116 ? 16.331 -3.126 -10.582 1.00 83.25 116 ALA A O 1
ATOM 902 N N . GLY A 1 117 ? 16.123 -1.046 -11.420 1.00 87.25 117 GLY A N 1
ATOM 903 C CA . GLY A 1 117 ? 16.188 -1.426 -12.836 1.00 87.25 117 GLY A CA 1
ATOM 904 C C . GLY A 1 117 ? 14.866 -1.970 -13.390 1.00 87.25 117 GLY A C 1
ATOM 905 O O . GLY A 1 117 ? 14.868 -2.705 -14.373 1.00 87.25 117 GLY A O 1
ATOM 906 N N . VAL A 1 118 ? 13.742 -1.641 -12.751 1.00 90.00 118 VAL A N 1
ATOM 907 C CA . VAL A 1 118 ? 12.396 -2.049 -13.164 1.00 90.00 118 VAL A CA 1
ATOM 908 C C . VAL A 1 118 ? 11.852 -1.072 -14.210 1.00 90.00 118 VAL A C 1
ATOM 910 O O . VAL A 1 118 ? 11.955 0.143 -14.008 1.00 90.00 118 VAL A O 1
ATOM 913 N N . PRO A 1 119 ? 11.217 -1.550 -15.298 1.00 93.19 119 PRO A N 1
ATOM 914 C CA . PRO A 1 119 ? 10.545 -0.676 -16.252 1.00 93.19 119 PRO A CA 1
ATOM 915 C C . PRO A 1 119 ? 9.521 0.234 -15.568 1.00 93.19 119 PRO A C 1
ATOM 917 O O . PRO A 1 119 ? 8.676 -0.229 -14.801 1.00 93.19 119 PRO A O 1
ATOM 920 N N . LYS A 1 120 ? 9.553 1.533 -15.890 1.00 92.69 120 LYS A N 1
ATOM 921 C CA . LYS A 1 120 ? 8.622 2.529 -15.332 1.00 92.69 120 LYS A CA 1
ATOM 922 C C . LYS A 1 120 ? 7.154 2.110 -15.492 1.00 92.69 120 LYS A C 1
ATOM 924 O O . LYS A 1 120 ? 6.370 2.304 -14.567 1.00 92.69 120 LYS A O 1
ATOM 929 N N . THR A 1 121 ? 6.811 1.502 -16.629 1.00 94.06 121 THR A N 1
ATOM 930 C CA . THR A 1 121 ? 5.464 0.996 -16.931 1.00 94.06 121 THR A CA 1
ATOM 931 C C . THR A 1 121 ? 4.996 -0.034 -15.908 1.00 94.06 121 THR A C 1
ATOM 933 O O . THR A 1 121 ? 3.902 0.106 -15.381 1.00 94.06 121 THR A O 1
ATOM 936 N N . LEU A 1 122 ? 5.848 -0.988 -15.518 1.00 91.75 122 LEU A N 1
ATOM 937 C CA . LEU A 1 122 ? 5.502 -2.013 -14.527 1.00 91.75 122 LEU A CA 1
ATOM 938 C C . LEU A 1 122 ? 5.207 -1.406 -13.147 1.00 91.75 122 LEU A C 1
ATOM 940 O O . LEU A 1 122 ? 4.326 -1.869 -12.416 1.00 91.75 122 LEU A O 1
ATOM 944 N N . VAL A 1 123 ? 5.935 -0.347 -12.780 1.00 92.12 123 VAL A N 1
ATOM 945 C CA . VAL A 1 123 ? 5.692 0.379 -11.527 1.00 92.12 123 VAL A CA 1
ATOM 946 C C . VAL A 1 123 ? 4.366 1.136 -11.592 1.00 92.12 123 VAL A C 1
ATOM 948 O O . VAL A 1 123 ? 3.587 1.072 -10.642 1.00 92.12 123 VAL A O 1
ATOM 951 N N . GLN A 1 124 ? 4.089 1.821 -12.707 1.00 93.44 124 GLN A N 1
ATOM 952 C CA . GLN A 1 124 ? 2.829 2.541 -12.927 1.00 93.44 124 GLN A CA 1
ATOM 953 C C . GLN A 1 124 ? 1.629 1.588 -12.919 1.00 93.44 124 GLN A C 1
ATOM 955 O O . GLN A 1 124 ? 0.685 1.811 -12.167 1.00 93.44 124 GLN A O 1
ATOM 960 N N . GLU A 1 125 ? 1.708 0.474 -13.643 1.00 93.44 125 GLU A N 1
ATOM 961 C CA . GLU A 1 125 ? 0.683 -0.574 -13.650 1.00 93.44 125 GLU A CA 1
ATOM 962 C C . GLU A 1 125 ? 0.456 -1.151 -12.248 1.00 93.44 125 GLU A C 1
ATOM 964 O O . GLU A 1 125 ? -0.681 -1.379 -11.835 1.00 93.44 125 GLU A O 1
ATOM 969 N N . SER A 1 126 ? 1.525 -1.348 -11.469 1.00 91.81 126 SER A N 1
ATOM 970 C CA . SER A 1 126 ? 1.415 -1.807 -10.081 1.00 91.81 126 SER A CA 1
ATOM 971 C C . SER A 1 126 ? 0.696 -0.784 -9.200 1.00 91.81 126 SER A C 1
ATOM 973 O O . SER A 1 126 ? -0.177 -1.163 -8.417 1.00 91.81 126 SER A O 1
ATOM 975 N N . ILE A 1 127 ? 1.015 0.505 -9.348 1.00 91.44 127 ILE A N 1
ATOM 976 C CA . ILE A 1 127 ? 0.338 1.608 -8.656 1.00 91.44 127 ILE A CA 1
ATOM 977 C C . ILE A 1 127 ? -1.152 1.644 -9.008 1.00 91.44 127 ILE A C 1
ATOM 979 O O . ILE A 1 127 ? -1.996 1.631 -8.108 1.00 91.44 127 ILE A O 1
ATOM 983 N N . GLU A 1 128 ? -1.482 1.648 -10.297 1.00 91.56 128 GLU A N 1
ATOM 984 C CA . GLU A 1 128 ? -2.859 1.685 -10.793 1.00 91.56 128 GLU A CA 1
ATOM 985 C C . GLU A 1 128 ? -3.653 0.467 -10.325 1.00 91.56 128 GLU A C 1
ATOM 987 O O . GLU A 1 128 ? -4.785 0.596 -9.852 1.00 91.56 128 GLU A O 1
ATOM 992 N N . ARG A 1 129 ? -3.035 -0.719 -10.366 1.00 91.25 129 ARG A N 1
ATOM 993 C CA . ARG A 1 129 ? -3.645 -1.958 -9.886 1.00 91.25 129 ARG A CA 1
ATOM 994 C C . ARG A 1 129 ? -3.981 -1.882 -8.401 1.00 91.25 129 ARG A C 1
ATOM 996 O O . ARG A 1 129 ? -5.091 -2.267 -8.031 1.00 91.25 129 ARG A O 1
ATOM 1003 N N . VAL A 1 130 ? -3.069 -1.404 -7.546 1.00 90.81 130 VAL A N 1
ATOM 1004 C CA . VAL A 1 130 ? -3.373 -1.237 -6.113 1.00 90.81 130 VAL A CA 1
ATOM 1005 C C . VAL A 1 130 ? -4.456 -0.184 -5.911 1.00 90.81 130 VAL A C 1
ATOM 1007 O O . VAL A 1 130 ? -5.393 -0.434 -5.159 1.00 90.81 130 VAL A O 1
ATOM 1010 N N . ALA A 1 131 ? -4.382 0.957 -6.600 1.00 89.81 131 ALA A N 1
ATOM 1011 C CA . ALA A 1 131 ? -5.377 2.017 -6.463 1.00 89.81 131 ALA A CA 1
ATOM 1012 C C . ALA A 1 131 ? -6.795 1.525 -6.799 1.00 89.81 131 ALA A C 1
ATOM 1014 O O . ALA A 1 131 ? -7.728 1.739 -6.024 1.00 89.81 131 ALA A O 1
ATOM 1015 N N . PHE A 1 132 ? -6.934 0.803 -7.913 1.00 88.50 132 PHE A N 1
ATOM 1016 C CA . PHE A 1 132 ? -8.199 0.221 -8.349 1.00 88.50 132 PHE A CA 1
ATOM 1017 C C . PHE A 1 132 ? -8.713 -0.850 -7.374 1.00 88.50 132 PHE A C 1
ATOM 1019 O O . PHE A 1 132 ? -9.868 -0.821 -6.948 1.00 88.50 132 PHE A O 1
ATOM 1026 N N . THR A 1 133 ? -7.852 -1.795 -6.984 1.00 90.25 133 THR A N 1
ATOM 1027 C CA . THR A 1 133 ? -8.258 -2.926 -6.133 1.00 90.25 133 THR A CA 1
ATOM 1028 C C . THR A 1 133 ? -8.536 -2.524 -4.686 1.00 90.25 133 THR A C 1
ATOM 1030 O O . THR A 1 133 ? -9.465 -3.062 -4.088 1.00 90.25 133 THR A O 1
ATOM 1033 N N . ALA A 1 134 ? -7.805 -1.556 -4.126 1.00 88.50 134 ALA A N 1
ATOM 1034 C CA . ALA A 1 134 ? -8.002 -1.097 -2.753 1.00 88.50 134 ALA A CA 1
ATOM 1035 C C . ALA A 1 134 ? -9.380 -0.452 -2.546 1.00 88.50 134 ALA A C 1
ATOM 1037 O O . ALA A 1 134 ? -10.030 -0.705 -1.533 1.00 88.50 134 ALA A O 1
ATOM 1038 N N . GLN A 1 135 ? -9.857 0.337 -3.515 1.00 83.94 135 GLN A N 1
ATOM 1039 C CA . GLN A 1 135 ? -11.177 0.963 -3.429 1.00 83.94 135 GLN A CA 1
ATOM 1040 C C . GLN A 1 135 ? -12.299 -0.084 -3.417 1.00 83.94 135 GLN A C 1
ATOM 1042 O O . GLN A 1 135 ? -13.202 -0.011 -2.584 1.00 83.94 135 GLN A O 1
ATOM 1047 N N . ALA A 1 136 ? -12.214 -1.087 -4.295 1.00 86.81 136 ALA A N 1
ATOM 1048 C CA . ALA A 1 136 ? -13.172 -2.189 -4.331 1.00 86.81 136 ALA A CA 1
ATOM 1049 C C . ALA A 1 136 ? -13.105 -3.060 -3.062 1.00 86.81 136 ALA A C 1
ATOM 1051 O O . ALA A 1 136 ? -14.140 -3.432 -2.509 1.00 86.81 136 ALA A O 1
ATOM 1052 N N . ALA A 1 137 ? -11.896 -3.353 -2.571 1.00 87.94 137 ALA A N 1
ATOM 1053 C CA . ALA A 1 137 ? -11.688 -4.161 -1.373 1.00 87.94 137 ALA A CA 1
ATOM 1054 C C . ALA A 1 137 ? -12.281 -3.502 -0.120 1.00 87.94 137 ALA A C 1
ATOM 1056 O O . ALA A 1 137 ? -12.980 -4.170 0.635 1.00 87.94 137 ALA A O 1
ATOM 1057 N N . LEU A 1 138 ? -12.071 -2.194 0.076 1.00 85.06 138 LEU A N 1
ATOM 1058 C CA . LEU A 1 138 ? -12.632 -1.463 1.219 1.00 85.06 138 LEU A CA 1
ATOM 1059 C C . LEU A 1 138 ? -14.165 -1.516 1.255 1.00 85.06 138 LEU A C 1
ATOM 1061 O O . LEU A 1 138 ? -14.732 -1.675 2.331 1.00 85.06 138 LEU A O 1
ATOM 1065 N N . GLY A 1 139 ? -14.828 -1.425 0.096 1.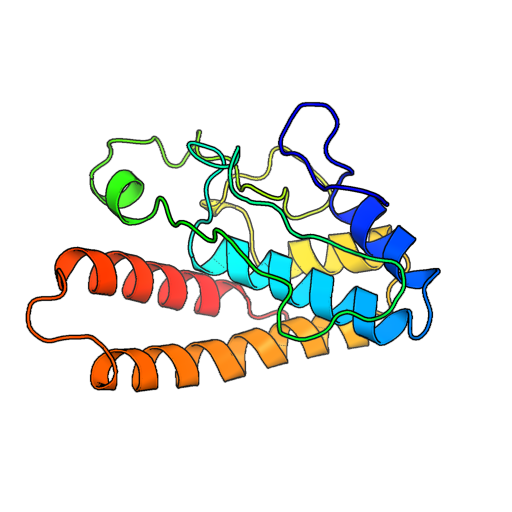00 82.25 139 GLY A N 1
ATOM 1066 C CA . GLY A 1 139 ? -16.287 -1.549 0.016 1.00 82.25 139 GLY A CA 1
ATOM 1067 C C . GLY A 1 139 ? -16.788 -2.960 0.331 1.00 82.25 139 GLY A C 1
ATOM 1068 O O . GLY A 1 139 ? -17.808 -3.123 0.994 1.00 82.25 139 GLY A O 1
ATOM 1069 N N . ARG A 1 140 ? -16.054 -3.993 -0.099 1.00 87.62 140 ARG A N 1
ATOM 1070 C CA . ARG A 1 140 ? -16.411 -5.391 0.176 1.00 87.62 140 ARG A CA 1
ATOM 1071 C C . ARG A 1 140 ? -16.215 -5.767 1.646 1.00 87.62 140 ARG A C 1
ATOM 1073 O O . ARG A 1 140 ? -17.090 -6.405 2.220 1.00 87.62 140 ARG A O 1
ATOM 1080 N N . ILE A 1 141 ? -15.107 -5.340 2.258 1.00 88.62 141 ILE A N 1
ATOM 1081 C CA . ILE A 1 141 ? -14.763 -5.668 3.653 1.00 88.62 141 ILE A CA 1
ATOM 1082 C C . ILE A 1 141 ? -15.890 -5.275 4.607 1.00 88.62 141 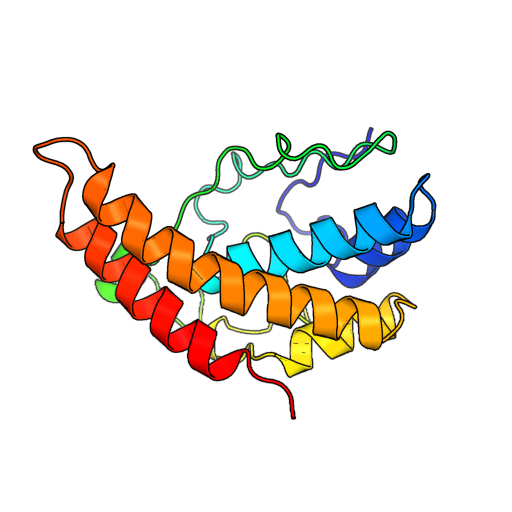ILE A C 1
ATOM 1084 O O . ILE A 1 141 ? -16.215 -6.043 5.501 1.00 88.62 141 ILE A O 1
ATOM 1088 N N . GLU A 1 142 ? -16.539 -4.131 4.389 1.00 85.44 142 GLU A N 1
ATOM 1089 C CA . GLU A 1 142 ? -17.647 -3.668 5.238 1.00 85.44 142 GLU A CA 1
ATOM 1090 C C . GLU A 1 142 ? -18.822 -4.647 5.300 1.00 85.44 142 GLU A C 1
ATOM 1092 O O . GLU A 1 142 ? -19.507 -4.708 6.316 1.00 85.44 142 GLU A O 1
ATOM 1097 N N . SER A 1 143 ? -19.025 -5.436 4.243 1.00 86.69 143 SER A N 1
ATOM 1098 C CA . SER A 1 143 ? -20.058 -6.477 4.197 1.00 86.69 143 SER A CA 1
ATOM 1099 C C . SER A 1 143 ? -19.602 -7.804 4.812 1.00 86.69 143 SER A C 1
ATOM 1101 O O . SER A 1 143 ? -20.439 -8.599 5.230 1.00 86.69 143 SER A O 1
ATOM 1103 N N . ASP A 1 144 ? -18.288 -8.033 4.881 1.00 90.62 144 ASP A N 1
ATOM 1104 C CA . ASP A 1 144 ? -17.680 -9.287 5.339 1.00 90.62 144 ASP A CA 1
ATOM 1105 C C . ASP A 1 144 ? -17.253 -9.231 6.826 1.00 90.62 144 ASP A C 1
ATOM 1107 O O . ASP A 1 144 ? -16.902 -10.259 7.412 1.00 90.62 144 ASP A O 1
ATOM 1111 N N . LEU A 1 145 ? -17.271 -8.051 7.466 1.00 89.31 145 LEU A N 1
ATOM 1112 C CA . LEU A 1 145 ? -16.888 -7.898 8.874 1.00 89.31 145 LEU A CA 1
ATOM 1113 C C . LEU A 1 145 ? -17.860 -8.637 9.816 1.00 89.31 145 LEU A C 1
ATOM 1115 O O . LEU A 1 145 ? -19.081 -8.516 9.684 1.00 89.31 145 LEU A O 1
ATOM 1119 N N . PRO A 1 146 ? -17.348 -9.366 10.828 1.00 92.00 146 PRO A N 1
ATOM 1120 C CA . PRO A 1 146 ? -18.197 -10.087 11.762 1.00 92.00 146 PRO A CA 1
ATOM 1121 C C . PRO A 1 146 ? -18.997 -9.125 12.644 1.00 92.00 146 PRO A C 1
ATOM 1123 O O . PRO A 1 146 ? -18.553 -8.026 12.994 1.00 92.00 146 PRO A O 1
ATOM 1126 N N . LYS A 1 147 ? -20.173 -9.577 13.086 1.00 91.38 147 LYS A N 1
ATOM 1127 C CA . LYS A 1 147 ? -20.987 -8.829 14.049 1.00 91.38 147 LYS A CA 1
ATOM 1128 C C . LYS A 1 147 ? -20.178 -8.564 15.326 1.00 91.38 147 LYS A C 1
ATOM 1130 O O . LYS A 1 147 ? -19.654 -9.495 15.930 1.00 91.38 147 LYS A O 1
ATOM 1135 N N . GLY A 1 148 ? -20.120 -7.301 15.751 1.00 89.12 148 GLY A N 1
ATOM 1136 C CA . GLY A 1 148 ? -19.362 -6.879 16.935 1.00 89.12 148 GLY A CA 1
ATOM 1137 C C . GLY A 1 148 ? -17.894 -6.535 16.665 1.00 89.12 148 GLY A C 1
ATOM 1138 O O . GLY A 1 148 ? -17.165 -6.264 17.618 1.00 89.12 148 GLY A O 1
ATOM 1139 N N . PHE A 1 149 ? -17.452 -6.514 15.401 1.00 89.75 149 PHE A N 1
ATOM 1140 C CA . PHE A 1 149 ? -16.135 -5.982 15.060 1.00 89.75 149 PHE A CA 1
ATOM 1141 C C . PHE A 1 149 ? -16.003 -4.510 15.509 1.00 89.75 149 PHE A C 1
ATOM 1143 O O . PHE A 1 149 ? -16.942 -3.735 15.308 1.00 89.75 149 PHE A O 1
ATOM 1150 N N . PRO A 1 150 ? -14.861 -4.086 16.087 1.00 89.94 150 PRO A N 1
ATOM 1151 C CA . PRO A 1 150 ? -14.678 -2.704 16.523 1.00 89.94 150 PRO A CA 1
ATOM 1152 C C . PRO A 1 150 ? -14.670 -1.719 15.345 1.00 89.94 150 PRO A C 1
ATOM 1154 O O . PRO A 1 150 ? -13.659 -1.541 14.663 1.00 89.94 150 PRO A O 1
ATOM 1157 N N . GLU A 1 151 ? -15.787 -1.023 15.136 1.00 90.12 151 GLU A N 1
ATOM 1158 C CA . GLU A 1 151 ? -15.967 -0.080 14.023 1.00 90.12 151 GLU A CA 1
ATOM 1159 C C . GLU A 1 151 ? -14.899 1.025 14.009 1.00 90.12 151 GLU A C 1
ATOM 1161 O O . GLU A 1 151 ? -14.396 1.408 12.955 1.00 90.12 151 GLU A O 1
ATOM 1166 N N . ALA A 1 152 ? -14.472 1.483 15.190 1.00 87.62 152 ALA A N 1
ATOM 1167 C CA . ALA A 1 152 ? -13.420 2.487 15.329 1.00 87.62 152 ALA A CA 1
ATOM 1168 C C . ALA A 1 152 ? -12.087 2.056 14.684 1.00 87.62 152 ALA A C 1
ATOM 1170 O O . ALA A 1 152 ? -11.398 2.888 14.093 1.00 87.62 152 ALA A O 1
ATOM 1171 N N . ILE A 1 153 ? -11.735 0.764 14.754 1.00 86.06 153 ILE A N 1
ATOM 1172 C CA . ILE A 1 153 ? -10.518 0.229 14.124 1.00 86.06 153 ILE A CA 1
ATOM 1173 C C . ILE A 1 153 ? -10.673 0.251 12.603 1.00 86.06 153 ILE A C 1
ATOM 1175 O O . ILE A 1 153 ? -9.781 0.731 11.904 1.00 86.06 153 ILE A O 1
ATOM 1179 N N . HIS A 1 154 ? -11.813 -0.221 12.092 1.00 89.00 154 HIS A N 1
ATOM 1180 C CA . HIS A 1 154 ? -12.100 -0.216 10.655 1.00 89.00 154 HIS A CA 1
ATOM 1181 C C . HIS A 1 154 ? -12.079 1.204 10.077 1.00 89.00 154 HIS A C 1
ATOM 1183 O O . HIS A 1 154 ? -11.368 1.469 9.108 1.00 89.00 154 HIS A O 1
ATOM 1189 N N . ASN A 1 155 ? -12.787 2.139 10.714 1.00 90.56 155 ASN A N 1
ATOM 1190 C CA . ASN A 1 155 ? -12.887 3.526 10.261 1.00 90.56 155 ASN A CA 1
ATOM 1191 C C . ASN A 1 155 ? -11.522 4.229 10.251 1.00 90.56 155 ASN A C 1
ATOM 1193 O O . ASN A 1 155 ? -11.194 4.906 9.276 1.00 90.56 155 ASN A O 1
ATOM 1197 N N . SER A 1 156 ? -10.701 4.015 11.286 1.00 87.88 156 SER A N 1
ATOM 1198 C CA . SER A 1 156 ? -9.326 4.531 11.365 1.00 87.88 156 SER A CA 1
ATOM 1199 C C . SER A 1 156 ? -8.488 4.096 10.154 1.00 87.88 156 SER A C 1
ATOM 1201 O O . SER A 1 156 ? -7.900 4.927 9.452 1.00 87.88 156 SER A O 1
ATOM 1203 N N . VAL A 1 157 ? -8.497 2.799 9.835 1.00 88.06 157 VAL A N 1
ATOM 1204 C CA . VAL A 1 157 ? -7.740 2.245 8.702 1.00 88.06 157 VAL A CA 1
ATOM 1205 C C . VAL A 1 157 ? -8.306 2.723 7.365 1.00 88.06 157 VAL A C 1
ATOM 1207 O O . VAL A 1 157 ? -7.541 3.174 6.511 1.00 88.06 157 VAL A O 1
ATOM 1210 N N . LYS A 1 158 ? -9.633 2.676 7.184 1.00 90.75 158 LYS A N 1
ATOM 1211 C CA . LYS A 1 158 ? -10.317 3.082 5.947 1.00 90.75 158 LYS A CA 1
ATOM 1212 C C . LYS A 1 158 ? -10.031 4.539 5.592 1.00 90.75 158 LYS A C 1
ATOM 1214 O O . LYS A 1 158 ? -9.608 4.815 4.469 1.00 90.75 158 LYS A O 1
ATOM 1219 N N . ILE A 1 159 ? -10.233 5.465 6.533 1.00 90.62 159 ILE A N 1
ATOM 1220 C CA . ILE A 1 159 ? -10.043 6.905 6.301 1.00 90.62 159 ILE A CA 1
ATOM 1221 C C . ILE A 1 159 ? -8.598 7.184 5.884 1.00 90.62 159 ILE A C 1
ATOM 1223 O O . ILE A 1 159 ? -8.352 7.866 4.886 1.00 90.62 159 ILE A O 1
ATOM 1227 N N . ALA A 1 160 ? -7.634 6.614 6.606 1.00 87.06 160 ALA A N 1
ATOM 1228 C CA . ALA A 1 160 ? -6.228 6.844 6.324 1.00 87.06 160 ALA A CA 1
ATOM 1229 C C . ALA A 1 160 ? -5.779 6.211 4.994 1.00 87.06 160 ALA A C 1
ATOM 1231 O O . ALA A 1 160 ? -5.039 6.841 4.235 1.00 87.06 160 ALA A O 1
ATOM 1232 N N . ALA A 1 161 ? -6.253 5.001 4.677 1.00 89.31 161 ALA A N 1
ATOM 1233 C CA . ALA A 1 161 ? -5.987 4.347 3.398 1.00 89.31 161 ALA A CA 1
ATOM 1234 C C . ALA A 1 161 ? -6.557 5.157 2.225 1.00 89.31 161 ALA A C 1
ATOM 1236 O O . ALA A 1 161 ? -5.843 5.409 1.256 1.00 89.31 161 ALA A O 1
ATOM 1237 N N . MET A 1 162 ? -7.797 5.649 2.335 1.00 89.75 162 MET A N 1
ATOM 1238 C CA . MET A 1 162 ? -8.406 6.525 1.326 1.00 89.75 162 MET A CA 1
ATOM 1239 C C . MET A 1 162 ? -7.633 7.834 1.141 1.00 89.75 162 MET A C 1
ATOM 1241 O O . MET A 1 162 ? -7.412 8.267 0.009 1.00 89.75 162 MET A O 1
ATOM 1245 N N . GLN A 1 163 ? -7.171 8.449 2.233 1.00 88.62 163 GLN A N 1
ATOM 1246 C CA . GLN A 1 163 ? -6.354 9.656 2.151 1.00 88.62 163 GLN A CA 1
ATOM 1247 C C . GLN A 1 163 ? -5.037 9.386 1.408 1.00 88.62 163 GLN A C 1
ATOM 1249 O O . GLN A 1 163 ? -4.659 10.160 0.533 1.00 88.62 163 GLN A O 1
ATOM 1254 N N . ARG A 1 164 ? -4.353 8.273 1.697 1.00 88.06 164 ARG A N 1
ATOM 1255 C CA . ARG A 1 164 ? -3.096 7.904 1.019 1.00 88.06 164 ARG A CA 1
ATOM 1256 C C . ARG A 1 164 ? -3.298 7.518 -0.441 1.00 88.06 164 ARG A C 1
ATOM 1258 O O . ARG A 1 164 ? -2.491 7.914 -1.275 1.00 88.06 164 ARG A O 1
ATOM 1265 N N . LEU A 1 165 ? -4.391 6.829 -0.767 1.00 89.19 165 LEU A N 1
ATOM 1266 C CA . LEU A 1 165 ? -4.768 6.524 -2.150 1.00 89.19 165 LEU A CA 1
ATOM 1267 C C . LEU A 1 165 ? -4.852 7.793 -3.009 1.00 89.19 165 LEU A C 1
ATOM 1269 O O . LEU A 1 165 ? -4.418 7.781 -4.158 1.00 89.19 165 LEU A O 1
ATOM 1273 N N . SER A 1 166 ? -5.335 8.908 -2.449 1.00 87.31 166 SER A N 1
ATOM 1274 C CA . SER A 1 166 ? -5.372 10.185 -3.174 1.00 87.31 166 SER A CA 1
ATOM 1275 C C . SER A 1 166 ? -3.978 10.722 -3.539 1.00 87.31 166 SER A C 1
ATOM 1277 O O . SER A 1 166 ? -3.815 11.305 -4.610 1.00 87.31 166 SER A O 1
ATOM 1279 N N . SER A 1 167 ? -2.967 10.447 -2.708 1.00 86.19 167 SER A N 1
ATOM 1280 C CA . SER A 1 167 ? -1.562 10.835 -2.911 1.00 86.19 167 SER A CA 1
ATOM 1281 C C . SER A 1 167 ? -0.752 9.821 -3.726 1.00 86.19 167 SER A C 1
ATOM 1283 O O . SER A 1 167 ? 0.430 10.040 -3.992 1.00 86.19 167 SER A O 1
ATOM 1285 N N . LEU A 1 168 ? -1.354 8.686 -4.094 1.00 85.44 168 LEU A N 1
ATOM 1286 C CA . LEU A 1 168 ? -0.689 7.629 -4.855 1.00 85.44 168 LEU A CA 1
ATOM 1287 C C . LEU A 1 168 ? -0.644 7.938 -6.363 1.00 85.44 168 LEU A C 1
ATOM 1289 O O . LEU A 1 168 ? 0.167 7.358 -7.080 1.00 85.44 168 LEU A O 1
ATOM 1293 N N . LYS A 1 169 ? -1.487 8.862 -6.844 1.00 77.62 169 LYS A N 1
ATOM 1294 C CA . LYS A 1 169 ? -1.530 9.261 -8.255 1.00 77.62 169 LYS A CA 1
ATOM 1295 C C . LYS A 1 169 ? -0.179 9.810 -8.702 1.00 77.62 169 LYS A C 1
ATOM 1297 O O . LYS A 1 169 ? 0.383 10.693 -8.057 1.00 77.62 169 LYS A O 1
ATOM 1302 N N . VAL A 1 170 ? 0.299 9.314 -9.837 1.00 69.50 170 VAL A N 1
ATOM 1303 C CA . VAL A 1 170 ? 1.498 9.827 -10.493 1.00 69.50 170 VAL A CA 1
ATOM 1304 C C . VAL A 1 170 ? 1.090 10.345 -11.864 1.00 69.50 170 VAL A C 1
ATOM 1306 O O . VAL A 1 170 ? 0.470 9.608 -12.626 1.00 69.50 170 VAL A O 1
ATOM 1309 N N . HIS A 1 171 ? 1.363 11.626 -12.116 1.00 58.28 171 HIS A N 1
ATOM 1310 C CA . HIS A 1 171 ? 1.158 12.276 -13.412 1.00 58.28 171 HIS A CA 1
ATOM 1311 C C . HIS A 1 171 ? 2.341 12.012 -14.347 1.00 58.28 171 HIS A C 1
ATOM 1313 O O . HIS A 1 171 ? 3.484 11.899 -13.839 1.00 58.28 171 HIS A O 1
#

Sequence (171 aa):
MWAYRSGQDSPQPVAAVRLAGWSWPGADDQAALLRAQIFSWLIVASDDYAKNFSIFITPAALSSDTLYDVLTAQPRLDAGQIQRKQTKLAMSVGTNIHYKIAQVDGRHFLQIGEAAGVPKTLVQESIERVAFTAQAALGRIESDLPKGFPEAIHNSVKIAAMQRLSSLKVH

Foldseek 3Di:
DDKQAQDPPRPALLRLLLVLVVAVVSLVSSLVSLLVVLVLLLQLQFPPPRVFATQPSDSPDPDPPRGPDGDHCLLCCVVVVDDQQPTQGSHQFAPDSRDRSVRDFQVRSLRSCVSSVHPSVSSVVSLVVSLVVVVVVLVVVVVVDDPPPDVSSSCSRVVSSVVRSVRNDDD

pLDDT: mean 70.8, std 19.38, range [24.95, 94.06]

Radius of gyration: 15.61 Å; chains: 1; bounding box: 41×32×38 Å

Secondary structure (DSSP, 8-state):
------STTSPPHHHHHHHHTTSTTHHHHHHHHHHHHHHHHHTTBBGGGTTS--B---SS---TT-B----B-HHHHHTTSS-TTT--BSS--SS-TT--GGG--HHHHHHHHHHHT--HHHHHHHHHHHHHHHHHHHHHHHHHSPTT--HHHHHHHHHHHHHHHHTT---

InterPro domains:
  IPR012893 HipA-like, C-terminal [PF07804] (26-136)
  IPR052028 HipA Serine/Threonine-Protein Kinase [PTHR37419] (28-169)